Protein AF-A0A1E8CGB6-F1 (afdb_monomer)

Mean predicted aligned error: 17.43 Å

Foldseek 3Di:
DDDDDDDPPPDPDDPPVVVVVVVVVVVVVVVCCVVVVVVVVVVVVVVVVVVVVVVVVCVVVVLVVLVVVLVVLVVVLVVLVVDDPVPNPDDPVVNVVSVVVSVVSVVVVVVVVVVVVVVD

Structure (mmCIF, N/CA/C/O backbone):
data_AF-A0A1E8CGB6-F1
#
_entry.id   AF-A0A1E8CGB6-F1
#
loop_
_atom_site.group_PDB
_atom_site.id
_atom_site.type_symbol
_atom_site.label_atom_id
_atom_site.label_alt_id
_atom_site.label_comp_id
_atom_site.label_asym_id
_atom_site.label_entity_id
_atom_site.label_seq_id
_atom_site.pdbx_PDB_ins_code
_atom_site.Cartn_x
_atom_site.Cartn_y
_atom_site.Cartn_z
_atom_site.occupancy
_atom_site.B_iso_or_equiv
_atom_site.auth_seq_id
_atom_site.auth_comp_id
_atom_site.auth_asym_id
_atom_site.auth_atom_id
_atom_site.pdbx_PDB_model_num
ATOM 1 N N . MET A 1 1 ? -33.790 43.504 68.279 1.00 44.09 1 MET A N 1
ATOM 2 C CA . MET A 1 1 ? -34.929 43.815 67.393 1.00 44.09 1 MET A CA 1
ATOM 3 C C . MET A 1 1 ? -34.491 43.552 65.966 1.00 44.09 1 MET A C 1
ATOM 5 O O . MET A 1 1 ? -33.723 44.334 65.427 1.00 44.09 1 MET A O 1
ATOM 9 N N . THR A 1 2 ? -34.922 42.431 65.399 1.00 45.75 2 THR A N 1
ATOM 10 C CA . THR A 1 2 ? -34.754 42.100 63.978 1.00 45.75 2 THR A CA 1
ATOM 11 C C . THR A 1 2 ? -36.013 41.355 63.556 1.00 45.75 2 THR A C 1
ATOM 13 O O . THR A 1 2 ? -36.261 40.224 63.964 1.00 45.75 2 THR A O 1
ATOM 16 N N . GLU A 1 3 ? -36.866 42.065 62.826 1.00 46.84 3 GLU A N 1
ATOM 17 C CA . GLU A 1 3 ? -38.182 41.619 62.387 1.00 46.84 3 GLU A CA 1
ATOM 18 C C . GLU A 1 3 ? -38.013 40.661 61.199 1.00 46.84 3 GLU A C 1
ATOM 20 O O . GLU A 1 3 ? -37.570 41.047 60.117 1.00 46.84 3 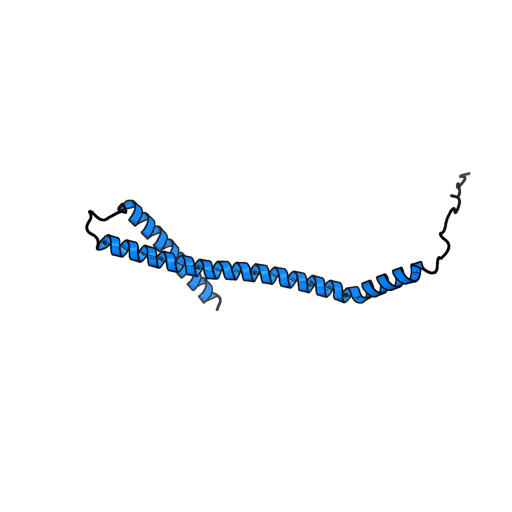GLU A O 1
ATOM 25 N N . THR A 1 4 ? -38.296 39.375 61.404 1.00 54.22 4 THR A N 1
ATOM 26 C CA . THR A 1 4 ? -38.211 38.363 60.345 1.00 54.22 4 THR A CA 1
ATOM 27 C C . THR A 1 4 ? -39.519 38.370 59.558 1.00 54.22 4 THR A C 1
ATOM 29 O O . THR A 1 4 ? -40.521 37.784 59.966 1.00 54.22 4 THR A O 1
ATOM 32 N N . LYS A 1 5 ? -39.513 39.070 58.420 1.00 57.34 5 LYS A N 1
ATOM 33 C CA . LYS A 1 5 ? -40.612 39.120 57.449 1.00 57.34 5 LYS A CA 1
ATOM 34 C C . LYS A 1 5 ? -40.882 37.710 56.903 1.00 57.34 5 LYS A C 1
ATOM 36 O O . LYS A 1 5 ? -40.124 37.209 56.075 1.00 57.34 5 LYS A O 1
ATOM 41 N N . ARG A 1 6 ? -41.940 37.050 57.391 1.00 56.94 6 ARG A N 1
ATOM 42 C CA . ARG A 1 6 ? -42.388 35.743 56.882 1.00 56.94 6 ARG A CA 1
ATOM 43 C C . ARG A 1 6 ? -42.944 35.908 55.468 1.00 56.94 6 ARG A C 1
ATOM 45 O O . ARG A 1 6 ? -43.818 36.739 55.232 1.00 56.94 6 ARG A O 1
ATOM 52 N N . ILE A 1 7 ? -42.428 35.107 54.544 1.00 66.31 7 ILE A N 1
ATOM 53 C CA . ILE A 1 7 ? -42.964 34.961 53.190 1.00 66.31 7 ILE A CA 1
ATOM 54 C C . ILE A 1 7 ? -44.362 34.323 53.311 1.00 66.31 7 ILE A C 1
ATOM 56 O O . ILE A 1 7 ? -44.502 33.350 54.058 1.00 66.31 7 ILE A O 1
ATOM 60 N N . PRO A 1 8 ? -45.404 34.848 52.639 1.00 53.56 8 PRO A N 1
ATOM 61 C CA . PRO A 1 8 ? -46.710 34.204 52.624 1.00 53.56 8 PRO A CA 1
ATOM 62 C C . PRO A 1 8 ? -46.591 32.830 51.955 1.00 53.56 8 PRO A C 1
ATOM 64 O O . PRO A 1 8 ? -46.055 32.712 50.854 1.00 53.56 8 PRO A O 1
ATOM 67 N N . ALA A 1 9 ? -47.084 31.794 52.635 1.00 55.78 9 ALA A N 1
ATOM 68 C CA . ALA A 1 9 ? -47.217 30.441 52.106 1.00 55.78 9 ALA A CA 1
ATOM 69 C C . ALA A 1 9 ? -48.305 30.433 51.023 1.00 55.78 9 ALA A C 1
ATOM 71 O O . ALA A 1 9 ? -49.450 30.060 51.264 1.00 55.78 9 ALA A O 1
ATOM 72 N N . GLN A 1 10 ? -47.969 30.941 49.843 1.00 52.06 10 GLN A N 1
ATOM 73 C CA . GLN A 1 10 ? -48.868 30.998 48.707 1.00 52.06 10 GLN A CA 1
ATOM 74 C C . GLN A 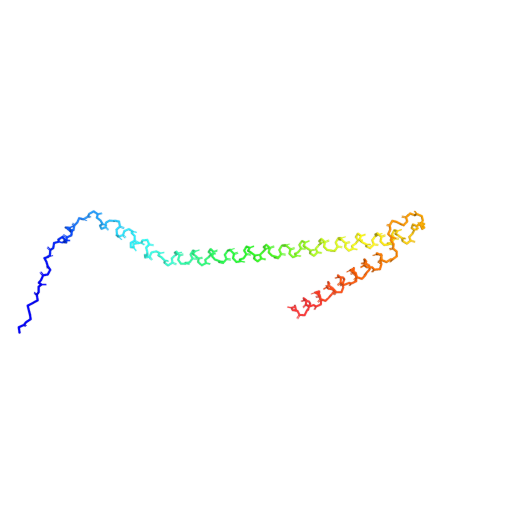1 10 ? -48.502 29.859 47.756 1.00 52.06 10 GLN A C 1
ATOM 76 O O . GLN A 1 10 ? -47.482 29.907 47.077 1.00 52.06 10 GLN A O 1
ATOM 81 N N . GLY A 1 11 ? -49.350 28.828 47.753 1.00 52.62 11 GLY A N 1
ATOM 82 C CA . GLY A 1 11 ? -49.375 27.793 46.723 1.00 52.62 11 GLY A CA 1
ATOM 83 C C . GLY A 1 11 ? -48.427 26.620 46.953 1.00 52.62 11 GLY A C 1
ATOM 84 O O . GLY A 1 11 ? -47.544 26.381 46.137 1.00 52.62 11 GLY A O 1
ATOM 85 N N . LEU A 1 12 ? -48.657 25.828 48.003 1.00 52.81 12 LEU A N 1
ATOM 86 C CA . LEU A 1 12 ? -48.406 24.393 47.859 1.00 52.81 12 LEU A CA 1
ATOM 87 C C . LEU A 1 12 ? -49.503 23.873 46.918 1.00 52.81 12 LEU A C 1
ATOM 89 O O . LEU A 1 12 ? -50.677 24.009 47.269 1.00 52.81 12 LEU A O 1
ATOM 93 N N . PRO A 1 13 ? -49.175 23.368 45.715 1.00 55.00 13 PRO A N 1
ATOM 94 C CA . PRO A 1 13 ? -50.176 22.722 44.886 1.00 55.00 13 PRO A CA 1
ATOM 95 C C . PRO A 1 13 ? -50.737 21.541 45.681 1.00 55.00 13 PRO A C 1
ATOM 97 O O . PRO A 1 13 ? -49.982 20.706 46.182 1.00 55.00 13 PRO A O 1
ATOM 100 N N . GLU A 1 14 ? -52.060 21.529 45.844 1.00 57.78 14 GLU A N 1
ATOM 101 C CA . GLU A 1 14 ? -52.827 20.405 46.383 1.00 57.78 14 GLU A CA 1
ATOM 102 C C . GLU A 1 14 ? -52.281 19.083 45.812 1.00 57.78 14 GLU A C 1
ATOM 104 O O . GLU A 1 14 ? -51.961 19.043 44.614 1.00 57.78 14 GLU A O 1
ATOM 109 N N . PRO A 1 15 ? -52.161 18.008 46.618 1.00 51.12 15 PRO A N 1
ATOM 110 C CA . PRO A 1 15 ? -51.703 16.710 46.142 1.00 51.12 15 PRO A CA 1
ATOM 111 C C . PRO A 1 15 ? -52.733 16.148 45.158 1.00 51.12 15 PRO A C 1
ATOM 113 O O . PRO A 1 15 ? -53.638 15.390 45.501 1.00 51.12 15 PRO A O 1
ATOM 116 N N . SER A 1 16 ? -52.606 16.556 43.900 1.00 53.03 16 SER A N 1
ATOM 117 C CA . SER A 1 16 ? -53.334 15.997 42.779 1.00 53.03 16 SER A CA 1
ATOM 118 C C . SER A 1 16 ? -52.805 14.580 42.578 1.00 53.03 16 SER A C 1
ATOM 120 O O . SER A 1 16 ? -51.751 14.350 41.984 1.00 53.03 16 SER A O 1
ATOM 122 N N . SER A 1 17 ? -53.563 13.618 43.104 1.00 54.72 17 SER A N 1
ATOM 123 C CA . SER A 1 17 ? -53.304 12.171 43.081 1.00 54.72 17 SER A CA 1
ATOM 124 C C . SER A 1 17 ? -53.111 11.569 41.679 1.00 54.72 17 SER A C 1
ATOM 126 O O . SER A 1 17 ? -52.824 10.383 41.545 1.00 54.72 17 SER A O 1
ATOM 128 N N . HIS A 1 18 ? -53.235 12.374 40.623 1.00 53.19 18 HIS A N 1
ATOM 129 C CA . HIS A 1 18 ? -52.986 11.981 39.242 1.00 53.19 18 HIS A CA 1
ATOM 130 C C . HIS A 1 18 ? -51.509 12.071 38.823 1.00 53.19 18 HIS A C 1
ATOM 132 O O . HIS A 1 18 ? -51.084 11.312 37.948 1.00 53.19 18 HIS A O 1
ATOM 138 N N . THR A 1 19 ? -50.714 12.935 39.461 1.00 55.56 19 THR A N 1
ATOM 139 C CA . THR A 1 19 ? -49.300 13.168 39.099 1.00 55.56 19 THR A CA 1
ATOM 140 C C . THR A 1 19 ? -48.374 12.054 39.601 1.00 55.56 19 THR A C 1
ATOM 142 O O . THR A 1 19 ? -47.348 11.764 38.987 1.00 55.56 19 THR A O 1
ATOM 145 N N . ASP A 1 20 ? -48.788 11.348 40.658 1.00 59.91 20 ASP A N 1
ATOM 146 C CA . ASP A 1 20 ? -48.052 10.224 41.250 1.00 59.91 20 ASP A CA 1
ATOM 147 C C . ASP A 1 20 ? -47.931 9.021 40.308 1.00 59.91 20 ASP A C 1
ATOM 149 O O . ASP A 1 20 ? -46.982 8.249 40.409 1.00 59.91 20 ASP A O 1
ATOM 153 N N . SER A 1 21 ? -48.871 8.853 39.371 1.00 63.31 21 SER A N 1
ATOM 154 C CA . SER A 1 21 ? -48.846 7.732 38.424 1.00 63.31 21 SER A CA 1
ATOM 155 C C . SER A 1 21 ? -47.730 7.863 37.383 1.00 63.31 21 SER A C 1
ATOM 157 O O . SER A 1 21 ? -47.112 6.864 37.021 1.00 63.31 21 SER A O 1
ATOM 159 N N . LEU A 1 22 ? -47.436 9.091 36.943 1.00 68.44 22 LEU A N 1
ATOM 160 C CA . LEU A 1 22 ? -46.325 9.385 36.038 1.00 68.44 22 LEU A CA 1
ATOM 161 C C . LEU A 1 22 ? -44.997 9.351 36.793 1.00 68.44 22 LEU A C 1
ATOM 163 O O . LEU A 1 22 ? -44.076 8.673 36.349 1.00 68.44 22 LEU A O 1
ATOM 167 N N . ALA A 1 23 ? -44.936 9.959 37.980 1.00 69.38 23 ALA A N 1
ATOM 168 C CA . ALA A 1 23 ? -43.735 9.955 38.811 1.00 69.38 23 ALA A CA 1
ATOM 169 C C . ALA A 1 23 ? -43.326 8.538 39.262 1.00 69.38 23 ALA A C 1
ATOM 171 O O . ALA A 1 23 ? -42.151 8.190 39.195 1.00 69.38 23 ALA A O 1
ATOM 172 N N . LYS A 1 24 ? -44.278 7.670 39.646 1.00 68.69 24 LYS A N 1
ATOM 173 C CA . LYS A 1 24 ? -43.988 6.251 39.941 1.00 68.69 24 LYS A CA 1
ATOM 174 C C . LYS A 1 24 ? -43.515 5.479 38.719 1.00 68.69 24 LYS A C 1
ATOM 176 O O . LYS A 1 24 ? -42.691 4.581 38.855 1.00 68.69 24 LYS A O 1
ATOM 181 N N . ARG A 1 25 ? -44.061 5.785 37.543 1.00 67.88 25 ARG A N 1
ATOM 182 C CA . ARG A 1 25 ? -43.722 5.088 36.301 1.00 67.88 25 ARG A CA 1
ATOM 183 C C . ARG A 1 25 ? -42.342 5.499 35.786 1.00 67.88 25 ARG A C 1
ATOM 185 O O . ARG A 1 25 ? -41.617 4.648 35.289 1.00 67.88 25 ARG A O 1
ATOM 192 N N . GLU A 1 26 ? -41.957 6.758 35.973 1.00 60.47 26 GLU A N 1
ATOM 193 C CA . GLU A 1 26 ? -40.592 7.235 35.724 1.00 60.47 26 GLU A CA 1
ATOM 194 C C . GLU A 1 26 ? -39.599 6.703 36.765 1.00 60.47 26 GLU A C 1
ATOM 196 O O . GLU A 1 26 ? -38.507 6.284 36.398 1.00 60.47 26 GLU A O 1
ATOM 201 N N . ALA A 1 27 ? -39.986 6.627 38.043 1.00 65.50 27 ALA A N 1
ATOM 202 C CA . ALA A 1 27 ? -39.152 6.034 39.088 1.00 65.50 27 ALA A CA 1
ATOM 203 C C . ALA A 1 27 ? -38.902 4.530 38.865 1.00 65.50 27 ALA A C 1
ATOM 205 O O . ALA A 1 27 ? -37.780 4.079 39.049 1.00 65.50 27 ALA A O 1
ATOM 206 N N . LEU A 1 28 ? -39.906 3.768 38.408 1.00 65.62 28 LEU A N 1
ATOM 207 C CA . LEU A 1 28 ? -39.745 2.359 38.013 1.00 65.62 28 LEU A CA 1
ATOM 208 C C . LEU A 1 28 ? -38.859 2.196 36.767 1.00 65.62 28 LEU A C 1
ATOM 210 O O . LEU A 1 28 ? -38.055 1.274 36.711 1.00 65.62 28 LEU A O 1
ATOM 214 N N . ALA A 1 29 ? -38.955 3.111 35.799 1.00 63.97 29 ALA A N 1
ATOM 215 C CA . ALA A 1 29 ? -38.075 3.114 34.628 1.00 63.97 29 ALA A CA 1
ATOM 216 C C . ALA A 1 29 ? -36.616 3.490 34.971 1.00 63.97 29 ALA A C 1
ATOM 218 O O . ALA A 1 29 ? -35.691 3.091 34.267 1.00 63.97 29 ALA A O 1
ATOM 219 N N . LEU A 1 30 ? -36.403 4.257 36.047 1.00 62.94 30 LEU A N 1
ATOM 220 C CA . LEU A 1 30 ? -35.081 4.584 36.594 1.00 62.94 30 LEU A CA 1
ATOM 221 C C . LEU A 1 30 ? -34.518 3.474 37.496 1.00 62.94 30 LEU A C 1
ATOM 223 O O . LEU A 1 30 ? -33.302 3.315 37.541 1.00 62.94 30 LEU A O 1
ATOM 227 N N . ASP A 1 31 ? -35.372 2.698 38.168 1.00 61.47 31 ASP A N 1
ATOM 228 C CA . ASP A 1 31 ? -34.996 1.493 38.928 1.00 61.47 31 ASP A CA 1
ATOM 229 C C . ASP A 1 31 ? -34.528 0.363 37.984 1.00 61.47 31 ASP A C 1
ATOM 231 O O . ASP A 1 31 ? -33.548 -0.323 38.258 1.00 61.47 31 ASP A O 1
ATOM 235 N N . GLU A 1 32 ? -35.108 0.273 36.779 1.00 59.66 32 GLU A N 1
ATOM 236 C CA . GLU A 1 32 ? -34.556 -0.493 35.641 1.00 59.66 32 GLU A CA 1
ATOM 237 C C . GLU A 1 32 ? -33.301 0.156 35.007 1.00 59.66 32 GLU A C 1
ATOM 239 O O . GLU A 1 32 ? -32.707 -0.387 34.072 1.00 59.66 32 GLU A O 1
ATOM 244 N N . GLY A 1 33 ? -32.853 1.314 35.504 1.00 54.25 33 GLY A N 1
ATOM 245 C CA . GLY A 1 33 ? -31.746 2.107 34.959 1.00 54.25 33 GLY A CA 1
ATOM 246 C C . GLY A 1 33 ? -30.384 1.404 34.956 1.00 54.25 33 GLY A C 1
ATOM 247 O O . GLY A 1 33 ? -29.505 1.779 34.176 1.00 54.25 33 GLY A O 1
ATOM 248 N N . GLU A 1 34 ? -30.221 0.333 35.736 1.00 58.84 34 GLU A N 1
ATOM 249 C CA . GLU A 1 34 ? -29.055 -0.556 35.657 1.00 58.84 34 GLU A CA 1
ATOM 250 C C . GLU A 1 34 ? -28.931 -1.208 34.261 1.00 58.84 34 GLU A C 1
ATOM 252 O O . GLU A 1 34 ? -27.827 -1.424 33.746 1.00 58.84 34 GLU A O 1
ATOM 257 N N . ASP A 1 35 ? -30.065 -1.431 33.591 1.00 61.34 35 ASP A N 1
ATOM 258 C CA . ASP A 1 35 ? -30.133 -1.990 32.244 1.00 61.34 35 ASP A CA 1
ATOM 259 C C . ASP A 1 35 ? -29.923 -0.917 31.160 1.00 61.34 35 ASP A C 1
ATOM 261 O O . ASP A 1 35 ? -29.321 -1.196 30.121 1.00 61.34 35 ASP A O 1
ATOM 265 N N . LEU A 1 36 ? -30.297 0.343 31.421 1.00 63.12 36 LEU A N 1
ATOM 266 C CA . LEU A 1 36 ? -29.978 1.483 30.547 1.00 63.12 36 LEU A CA 1
ATOM 267 C C . LEU A 1 36 ? -28.475 1.775 30.521 1.00 63.12 36 LEU A C 1
ATOM 269 O O . LEU A 1 36 ? -27.918 2.024 29.451 1.00 63.12 36 LEU A O 1
ATOM 273 N N . GLN A 1 37 ? -27.798 1.691 31.669 1.00 68.88 37 GLN A N 1
ATOM 274 C CA . GLN A 1 37 ? -26.343 1.837 31.754 1.00 68.88 37 GLN A CA 1
ATOM 275 C C . GLN A 1 37 ? -25.636 0.706 30.986 1.00 68.88 37 GLN A C 1
ATOM 277 O O . GLN A 1 37 ? -24.738 0.961 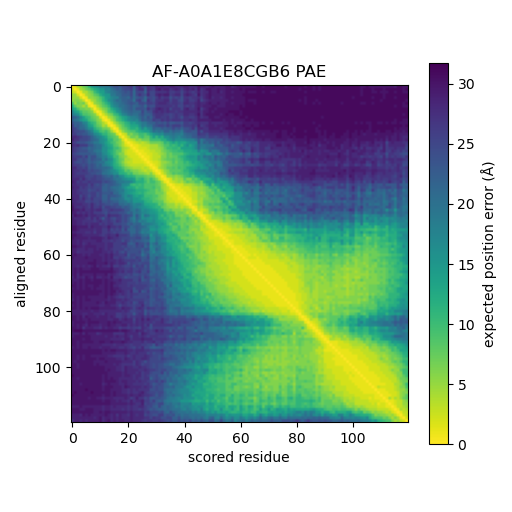30.183 1.00 68.88 37 GLN A O 1
ATOM 282 N N . ARG A 1 38 ? -26.100 -0.543 31.141 1.00 66.12 38 ARG A N 1
ATOM 283 C CA . ARG A 1 38 ? -25.605 -1.703 30.377 1.00 66.12 38 ARG A CA 1
ATOM 284 C C . ARG A 1 38 ? -25.866 -1.595 28.878 1.00 66.12 38 ARG A C 1
ATOM 286 O O . ARG A 1 38 ? -25.011 -1.989 28.084 1.00 66.12 38 ARG A O 1
ATOM 293 N N . GLN A 1 39 ? -27.028 -1.092 28.470 1.00 65.12 39 GLN A N 1
ATOM 294 C CA . GLN A 1 39 ? -27.349 -0.853 27.062 1.00 65.12 39 GLN A CA 1
ATOM 295 C C . GLN A 1 39 ? -26.505 0.287 26.485 1.00 65.12 39 GLN A C 1
ATOM 297 O O . GLN A 1 39 ? -26.006 0.165 25.365 1.00 65.12 39 GLN A O 1
ATOM 302 N N . ALA A 1 40 ? -26.263 1.349 27.256 1.00 66.62 40 ALA A N 1
ATOM 303 C CA . ALA A 1 40 ? -25.367 2.431 26.874 1.00 66.62 40 ALA A CA 1
ATOM 304 C C . ALA A 1 40 ? -23.921 1.930 26.709 1.00 66.62 40 ALA A C 1
ATOM 306 O O . ALA A 1 40 ? -23.316 2.180 25.665 1.00 66.62 40 ALA A O 1
ATOM 307 N N . ASP A 1 41 ? -23.401 1.140 27.650 1.00 66.25 41 ASP A N 1
ATOM 308 C CA . ASP A 1 41 ? -22.055 0.554 27.571 1.00 66.25 41 ASP A CA 1
ATOM 309 C C . ASP A 1 41 ? -21.912 -0.451 26.419 1.00 66.25 41 ASP A C 1
ATOM 311 O O . ASP A 1 41 ? -20.899 -0.440 25.707 1.00 66.25 41 ASP A O 1
ATOM 315 N N . LYS A 1 42 ? -22.943 -1.272 26.164 1.00 65.69 42 LYS A N 1
ATOM 316 C CA . LYS A 1 42 ? -23.010 -2.144 24.978 1.00 65.69 42 LYS A CA 1
ATOM 317 C C . LYS A 1 42 ? -23.028 -1.336 23.684 1.00 65.69 42 LYS A C 1
ATOM 319 O O . LYS A 1 42 ? -22.322 -1.685 22.739 1.00 65.69 42 LYS A O 1
ATOM 324 N N . SER A 1 43 ? -23.785 -0.240 23.634 1.00 61.59 43 SER A N 1
ATOM 325 C CA . SER A 1 43 ? -23.834 0.632 22.456 1.00 61.59 43 SER A CA 1
ATOM 326 C C . SER A 1 43 ? -22.487 1.321 22.198 1.00 61.59 43 SER A C 1
ATOM 328 O O . SER A 1 43 ? -22.058 1.442 21.049 1.00 61.59 43 SER A O 1
ATOM 330 N N . GLN A 1 44 ? -21.763 1.715 23.254 1.00 63.47 44 GLN A N 1
ATOM 331 C CA . GLN A 1 44 ? -20.426 2.291 23.126 1.00 63.47 44 GLN A CA 1
ATOM 332 C C . GLN A 1 44 ? -19.394 1.263 22.655 1.00 63.47 44 GLN A C 1
ATOM 334 O O . GLN A 1 44 ? -18.564 1.606 21.807 1.00 63.47 44 GLN A O 1
ATOM 339 N N . HIS A 1 45 ? -19.467 0.020 23.142 1.00 61.84 45 HIS A N 1
ATOM 340 C CA . HIS A 1 45 ? -18.637 -1.083 22.649 1.00 61.84 45 HIS A CA 1
ATOM 341 C C . HIS A 1 45 ? -18.897 -1.362 21.167 1.00 61.84 45 HIS A C 1
ATOM 343 O O . HIS A 1 45 ? -17.951 -1.348 20.381 1.00 61.84 45 HIS A O 1
ATOM 349 N N . GLY A 1 46 ? -20.166 -1.475 20.759 1.00 61.53 46 GLY A N 1
ATOM 350 C CA . GLY A 1 46 ? -20.533 -1.720 19.362 1.00 61.53 46 GLY A CA 1
ATOM 351 C C . GLY A 1 46 ? -20.032 -0.633 18.405 1.00 61.53 46 GLY A C 1
ATOM 352 O O . GLY A 1 46 ? -19.526 -0.941 17.327 1.00 61.53 46 GLY A O 1
ATOM 353 N N . ARG A 1 47 ? -20.071 0.649 18.802 1.00 65.44 47 ARG A N 1
ATOM 354 C CA . ARG A 1 47 ? -19.486 1.729 17.982 1.00 65.44 47 ARG A CA 1
ATOM 355 C C . ARG A 1 47 ? -17.966 1.632 17.878 1.00 65.44 47 ARG A C 1
ATOM 357 O O . ARG A 1 47 ? -17.422 1.881 16.805 1.00 65.44 47 ARG A O 1
ATOM 364 N N . ARG A 1 48 ? -17.272 1.315 18.976 1.00 65.00 48 ARG A N 1
ATOM 365 C CA . ARG A 1 48 ? -15.805 1.182 18.975 1.00 65.00 48 ARG A CA 1
ATOM 366 C C . ARG A 1 48 ? -15.349 0.012 18.112 1.00 65.00 48 ARG A C 1
ATOM 368 O O . ARG A 1 48 ? -14.386 0.164 17.367 1.00 65.00 48 ARG A O 1
ATOM 375 N N . GLU A 1 49 ? -16.057 -1.108 18.180 1.00 69.25 49 GLU A N 1
ATOM 376 C CA . GLU A 1 49 ? -15.792 -2.277 17.341 1.00 69.25 49 GLU A CA 1
ATOM 377 C C . GLU A 1 49 ? -16.084 -1.984 15.872 1.00 69.25 49 GLU A C 1
ATOM 379 O O . GLU A 1 49 ? -15.213 -2.202 15.042 1.00 69.25 49 GLU A O 1
ATOM 384 N N . THR A 1 50 ? -17.214 -1.344 15.553 1.00 74.69 50 THR A N 1
ATOM 385 C CA . THR A 1 50 ? -17.549 -0.982 14.163 1.00 74.69 50 THR A CA 1
ATOM 386 C C . THR A 1 50 ? -16.490 -0.071 13.534 1.00 74.69 50 THR A C 1
ATOM 388 O O . THR A 1 50 ? -16.085 -0.278 12.392 1.00 74.69 50 THR A O 1
ATOM 391 N N . VAL A 1 51 ? -16.000 0.934 14.270 1.00 73.62 51 VAL A N 1
ATOM 392 C CA . VAL A 1 51 ? -14.937 1.826 13.774 1.00 73.62 51 VAL A CA 1
ATOM 393 C C . VAL A 1 51 ? -13.621 1.071 13.604 1.00 73.62 51 VAL A C 1
ATOM 395 O O . VAL A 1 51 ? -12.933 1.263 12.603 1.00 73.62 51 VAL A O 1
ATOM 398 N N . ARG A 1 52 ? -13.269 0.192 14.548 1.00 76.94 52 ARG A N 1
ATOM 399 C CA . ARG A 1 52 ? -12.066 -0.639 14.443 1.00 76.94 52 ARG A CA 1
ATOM 400 C C . ARG A 1 52 ? -12.139 -1.579 13.241 1.00 76.94 52 ARG A C 1
ATOM 402 O O . ARG A 1 52 ? -11.152 -1.702 12.525 1.00 76.94 52 ARG A O 1
ATOM 409 N N . ASP A 1 53 ? -13.292 -2.184 12.998 1.00 78.88 53 ASP A N 1
ATOM 410 C CA . ASP A 1 53 ? -13.502 -3.128 11.903 1.00 78.88 53 ASP A CA 1
ATOM 411 C C . ASP A 1 53 ? -13.517 -2.416 10.547 1.00 78.88 53 ASP A C 1
ATOM 413 O O . ASP A 1 53 ? -12.949 -2.922 9.582 1.00 78.88 53 ASP A O 1
ATOM 417 N N . LEU A 1 54 ? -14.058 -1.195 10.477 1.00 77.88 54 LEU A N 1
ATOM 418 C CA . LEU A 1 54 ? -13.931 -0.331 9.301 1.00 77.88 54 LEU A CA 1
ATOM 419 C C . LEU A 1 54 ? -12.469 0.027 9.018 1.00 77.88 54 LEU A C 1
ATOM 421 O O . LEU A 1 54 ? -12.029 -0.065 7.876 1.00 77.88 54 LEU A O 1
ATOM 425 N N . ILE A 1 55 ? -11.696 0.399 10.044 1.00 81.81 55 ILE A N 1
ATOM 426 C CA . ILE A 1 55 ? -10.266 0.701 9.890 1.00 81.81 55 ILE A CA 1
ATOM 427 C C . ILE A 1 55 ? -9.502 -0.547 9.445 1.00 81.81 55 ILE A C 1
ATOM 429 O O . ILE A 1 55 ? -8.701 -0.466 8.516 1.00 81.81 55 ILE A O 1
ATOM 433 N N . ALA A 1 56 ? -9.763 -1.697 10.066 1.00 80.75 56 ALA A N 1
ATOM 434 C CA . ALA A 1 56 ? -9.138 -2.965 9.709 1.00 80.75 56 ALA A CA 1
ATOM 435 C C . ALA A 1 56 ? -9.490 -3.379 8.273 1.00 80.75 56 ALA A C 1
ATOM 437 O O . ALA A 1 56 ? -8.603 -3.766 7.514 1.00 80.75 56 ALA A O 1
ATOM 438 N N . GLY A 1 57 ? -10.754 -3.224 7.871 1.00 81.94 57 GLY A N 1
ATOM 439 C CA . GLY A 1 57 ? -11.216 -3.460 6.507 1.00 81.94 57 GLY A CA 1
ATOM 440 C C . GLY A 1 57 ? -10.530 -2.536 5.501 1.00 81.94 57 GLY A C 1
ATOM 441 O O . GLY A 1 57 ? -9.994 -3.012 4.504 1.00 81.94 57 GLY A O 1
ATOM 442 N N . CYS A 1 58 ? -10.468 -1.233 5.782 1.00 85.00 58 CYS A N 1
ATOM 443 C CA . CYS A 1 58 ? -9.759 -0.263 4.945 1.00 85.00 58 CYS A CA 1
ATOM 444 C C . CYS A 1 58 ? -8.264 -0.578 4.829 1.00 85.00 58 CYS A C 1
ATOM 446 O O . CYS A 1 58 ? -7.712 -0.486 3.735 1.00 85.00 58 CYS A O 1
ATOM 448 N N . LEU A 1 59 ? -7.610 -0.982 5.923 1.00 83.31 59 LEU A N 1
ATOM 449 C CA . LEU A 1 59 ? -6.208 -1.402 5.890 1.00 83.31 59 LEU A CA 1
ATOM 450 C C . LEU A 1 59 ? -6.027 -2.647 5.021 1.00 83.31 59 LEU A C 1
ATOM 452 O O . LEU A 1 59 ? -5.124 -2.689 4.190 1.00 83.31 59 LEU A O 1
ATOM 456 N N . HIS A 1 60 ? -6.891 -3.647 5.192 1.00 81.31 60 HIS A N 1
ATOM 457 C CA . HIS A 1 60 ? -6.812 -4.905 4.459 1.00 81.31 60 HIS A CA 1
ATOM 458 C C . HIS A 1 60 ? -6.986 -4.687 2.951 1.00 81.31 60 HIS A C 1
ATOM 460 O O . HIS A 1 60 ? -6.131 -5.083 2.159 1.00 81.31 60 HIS A O 1
ATOM 466 N N . TRP A 1 61 ? -8.043 -3.973 2.555 1.00 86.50 61 TRP A N 1
ATOM 467 C CA . TRP A 1 61 ? -8.273 -3.608 1.158 1.00 86.50 61 TRP A CA 1
ATOM 468 C C . TRP A 1 61 ? -7.187 -2.678 0.613 1.00 86.50 61 TRP A C 1
ATOM 470 O O . TRP A 1 61 ? -6.783 -2.827 -0.538 1.00 86.50 61 TRP A O 1
ATOM 480 N N . GLY A 1 62 ? -6.667 -1.766 1.437 1.00 86.38 62 GLY A N 1
ATOM 481 C CA . GLY A 1 62 ? -5.563 -0.879 1.077 1.00 86.38 62 GLY A CA 1
ATOM 482 C C . GLY A 1 62 ? -4.273 -1.635 0.760 1.00 86.38 62 GLY A C 1
ATOM 483 O O . GLY A 1 62 ? -3.634 -1.350 -0.251 1.00 86.38 62 GLY A O 1
ATOM 484 N N . ILE A 1 63 ? -3.916 -2.641 1.56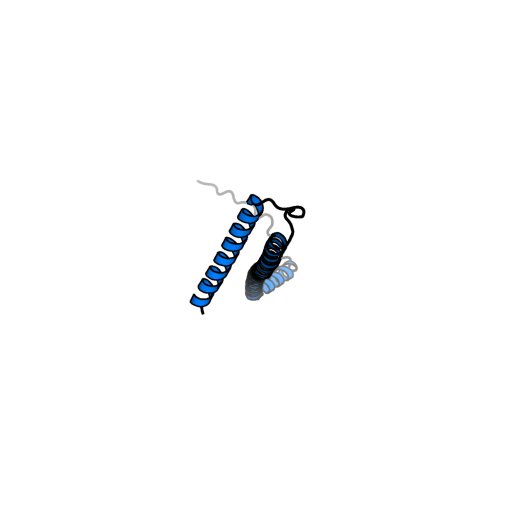5 1.00 83.38 63 ILE A N 1
ATOM 485 C CA . ILE A 1 63 ? -2.744 -3.497 1.323 1.00 83.38 63 ILE A CA 1
ATOM 486 C C . ILE A 1 63 ? -2.918 -4.294 0.026 1.00 83.38 63 ILE A C 1
ATOM 488 O O . ILE A 1 63 ? -1.991 -4.352 -0.782 1.00 83.38 63 ILE A O 1
ATOM 492 N N . ILE A 1 64 ? -4.106 -4.861 -0.213 1.00 86.19 64 ILE A N 1
ATOM 493 C CA . ILE A 1 64 ? -4.407 -5.582 -1.459 1.00 86.19 64 ILE A CA 1
ATOM 494 C C . ILE A 1 64 ? -4.279 -4.645 -2.666 1.00 86.19 64 ILE A C 1
ATOM 496 O O . ILE A 1 64 ? -3.618 -4.989 -3.645 1.00 86.19 64 ILE A O 1
ATOM 500 N N . ALA A 1 65 ? -4.860 -3.446 -2.596 1.00 86.62 65 ALA A N 1
ATOM 501 C CA . ALA A 1 65 ? -4.778 -2.461 -3.670 1.00 86.62 65 ALA A CA 1
ATOM 502 C C . ALA A 1 65 ? -3.327 -2.039 -3.950 1.00 86.62 65 ALA A C 1
ATOM 504 O O . ALA A 1 65 ? -2.908 -2.002 -5.107 1.00 86.62 65 ALA A O 1
ATOM 505 N N . ALA A 1 66 ? -2.536 -1.787 -2.902 1.00 83.94 66 ALA A N 1
ATOM 506 C CA . ALA A 1 66 ? -1.118 -1.465 -3.029 1.00 83.94 66 ALA A CA 1
ATOM 507 C C . ALA A 1 66 ? -0.325 -2.606 -3.689 1.00 83.94 66 ALA A C 1
ATOM 509 O O . ALA A 1 66 ? 0.508 -2.357 -4.561 1.00 83.94 66 ALA A O 1
ATOM 510 N N . PHE A 1 67 ? -0.615 -3.858 -3.328 1.00 83.38 67 PHE A N 1
ATOM 511 C CA . PHE A 1 67 ? 0.015 -5.031 -3.929 1.00 83.38 67 PHE A CA 1
ATOM 512 C C . PHE A 1 67 ? -0.322 -5.173 -5.421 1.00 83.38 67 PHE A C 1
ATOM 514 O O . PHE A 1 67 ? 0.573 -5.368 -6.245 1.00 83.38 67 PHE A O 1
ATOM 521 N N . VAL A 1 68 ? -1.594 -5.004 -5.793 1.00 88.69 68 VAL A N 1
ATOM 522 C CA . VAL A 1 68 ? -2.030 -5.026 -7.199 1.00 88.69 68 VAL A CA 1
ATOM 523 C C . VAL A 1 68 ? -1.344 -3.920 -8.005 1.00 88.69 68 VAL A C 1
ATOM 525 O O . VAL A 1 68 ? -0.830 -4.181 -9.093 1.00 88.69 68 VAL A O 1
ATOM 528 N N . LEU A 1 69 ? -1.267 -2.701 -7.463 1.00 86.69 69 LEU A N 1
ATO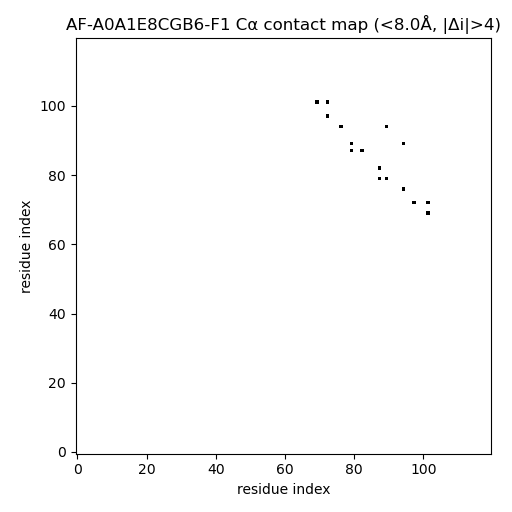M 529 C CA . LEU A 1 69 ? -0.565 -1.587 -8.107 1.00 86.69 69 LEU A CA 1
ATOM 530 C C . LEU A 1 69 ? 0.930 -1.873 -8.295 1.00 86.69 69 LEU A C 1
ATOM 532 O O . LEU A 1 69 ? 1.474 -1.567 -9.355 1.00 86.69 69 LEU A O 1
ATOM 536 N N . ALA A 1 70 ? 1.586 -2.502 -7.317 1.00 84.31 70 ALA A N 1
ATOM 537 C CA . ALA A 1 70 ? 2.990 -2.891 -7.430 1.00 84.31 70 ALA A CA 1
ATOM 538 C C . ALA A 1 70 ? 3.220 -3.914 -8.560 1.00 84.31 70 ALA A C 1
ATOM 540 O O . ALA A 1 70 ? 4.188 -3.787 -9.318 1.00 84.31 70 ALA A O 1
ATOM 541 N N . ILE A 1 71 ? 2.315 -4.887 -8.730 1.00 87.31 71 ILE A N 1
ATOM 542 C CA . ILE A 1 71 ? 2.366 -5.847 -9.846 1.00 87.31 71 ILE A CA 1
ATOM 543 C C . ILE A 1 71 ? 2.230 -5.117 -11.182 1.00 87.31 71 ILE A C 1
ATOM 545 O O . ILE A 1 71 ? 3.061 -5.307 -12.070 1.00 87.31 71 ILE A O 1
ATOM 549 N N . ILE A 1 72 ? 1.219 -4.256 -11.321 1.00 88.88 72 ILE A N 1
ATOM 550 C CA . ILE A 1 72 ? 0.984 -3.495 -12.556 1.00 88.88 72 ILE A CA 1
ATOM 551 C C . ILE A 1 72 ? 2.210 -2.645 -12.898 1.00 88.88 72 ILE A C 1
ATOM 553 O O . ILE A 1 72 ? 2.694 -2.689 -14.026 1.00 88.88 72 ILE A O 1
ATOM 557 N N . ALA A 1 73 ? 2.758 -1.916 -11.926 1.00 84.19 73 ALA A N 1
ATOM 558 C CA . ALA A 1 73 ? 3.931 -1.077 -12.137 1.00 84.19 73 ALA A CA 1
ATOM 559 C C . ALA A 1 73 ? 5.161 -1.904 -12.557 1.00 84.19 73 ALA A C 1
ATOM 561 O O . ALA A 1 73 ? 5.909 -1.502 -13.450 1.00 84.19 73 ALA A O 1
ATOM 562 N N . THR A 1 74 ? 5.331 -3.100 -11.989 1.00 84.50 74 THR A N 1
ATOM 563 C CA . THR A 1 74 ? 6.385 -4.038 -12.402 1.00 84.50 74 THR A CA 1
ATOM 564 C C . THR A 1 74 ? 6.193 -4.494 -13.849 1.00 84.50 74 THR A C 1
ATOM 566 O O . THR A 1 74 ? 7.145 -4.467 -14.627 1.00 84.50 74 THR A O 1
ATOM 569 N N . LEU A 1 75 ? 4.968 -4.854 -14.245 1.00 87.69 75 LEU A N 1
ATOM 570 C CA . LEU A 1 75 ? 4.654 -5.234 -15.627 1.00 87.69 75 LEU A CA 1
ATOM 571 C C . LEU A 1 75 ? 4.926 -4.090 -16.609 1.00 87.69 75 LEU A C 1
ATOM 573 O O . LEU A 1 75 ? 5.490 -4.329 -17.675 1.00 87.69 75 LEU A O 1
ATOM 577 N N . VAL A 1 76 ? 4.592 -2.851 -16.237 1.00 85.06 76 VAL A N 1
ATOM 578 C CA . VAL A 1 76 ? 4.890 -1.657 -17.040 1.00 85.06 76 VAL A CA 1
ATOM 579 C C . VAL A 1 76 ? 6.397 -1.499 -17.237 1.00 85.06 76 VAL A C 1
ATOM 581 O O . VAL A 1 76 ? 6.839 -1.275 -18.362 1.00 85.06 76 VAL A O 1
ATOM 584 N N . ILE A 1 77 ? 7.202 -1.672 -16.183 1.00 82.31 77 ILE A N 1
ATOM 585 C CA . ILE A 1 77 ? 8.668 -1.610 -16.285 1.00 82.31 77 ILE A CA 1
ATOM 586 C C . ILE A 1 77 ? 9.204 -2.717 -17.201 1.00 82.31 77 ILE A C 1
ATOM 588 O O . ILE A 1 77 ? 10.051 -2.442 -18.050 1.00 82.31 77 ILE A O 1
ATOM 592 N N . VAL A 1 78 ? 8.718 -3.952 -17.052 1.00 84.19 78 VAL A N 1
ATOM 593 C CA . VAL A 1 78 ? 9.141 -5.090 -17.884 1.00 84.19 78 VAL A CA 1
ATOM 594 C C . VAL A 1 78 ? 8.798 -4.841 -19.351 1.00 84.19 78 VAL A C 1
ATOM 596 O O . VAL A 1 78 ? 9.671 -4.954 -20.210 1.00 84.19 78 VAL A O 1
ATOM 599 N N . ALA A 1 79 ? 7.564 -4.422 -19.640 1.00 83.06 79 ALA A N 1
ATOM 600 C CA . ALA A 1 79 ? 7.141 -4.065 -20.990 1.00 83.06 79 ALA A CA 1
ATOM 601 C C . ALA A 1 79 ? 8.028 -2.955 -21.571 1.00 83.06 79 ALA A C 1
ATOM 603 O O . ALA A 1 79 ? 8.477 -3.046 -22.710 1.00 83.06 79 ALA A O 1
ATOM 604 N N . HIS A 1 80 ? 8.362 -1.951 -20.762 1.00 81.44 80 HIS A N 1
ATOM 605 C CA . HIS A 1 80 ? 9.223 -0.842 -21.156 1.00 81.44 80 HIS A CA 1
ATOM 606 C C . HIS A 1 80 ? 10.679 -1.247 -21.456 1.00 81.44 80 HIS A C 1
ATOM 608 O O . HIS A 1 80 ? 11.361 -0.535 -22.189 1.00 81.44 80 HIS A O 1
ATOM 614 N N . MET A 1 81 ? 11.169 -2.369 -20.912 1.00 80.12 81 MET A N 1
ATOM 615 C CA . MET A 1 81 ? 12.491 -2.913 -21.262 1.00 80.12 81 MET A CA 1
ATOM 616 C C . MET A 1 81 ? 12.479 -3.739 -22.553 1.00 80.12 81 MET A C 1
ATOM 618 O O . MET A 1 81 ? 13.515 -3.850 -23.201 1.00 80.12 81 MET A O 1
ATOM 622 N N . ILE A 1 82 ? 11.331 -4.317 -22.918 1.00 84.00 82 ILE A N 1
ATOM 623 C CA . ILE A 1 82 ? 11.171 -5.153 -24.119 1.00 84.00 82 ILE A CA 1
ATOM 624 C C . ILE A 1 82 ? 10.828 -4.295 -25.346 1.00 84.00 82 ILE A C 1
ATOM 626 O O . ILE A 1 82 ? 11.225 -4.618 -26.464 1.00 84.00 82 ILE A O 1
ATOM 630 N N . LEU A 1 83 ? 10.085 -3.205 -25.145 1.00 80.62 83 LEU A N 1
ATOM 631 C CA . LEU A 1 83 ? 9.641 -2.315 -26.213 1.00 80.62 83 LEU A CA 1
ATOM 632 C C . LEU A 1 83 ? 10.809 -1.510 -26.817 1.00 80.62 83 LEU A C 1
ATOM 634 O O . LEU A 1 83 ? 11.662 -1.006 -26.079 1.00 80.62 83 LEU A O 1
ATOM 638 N N 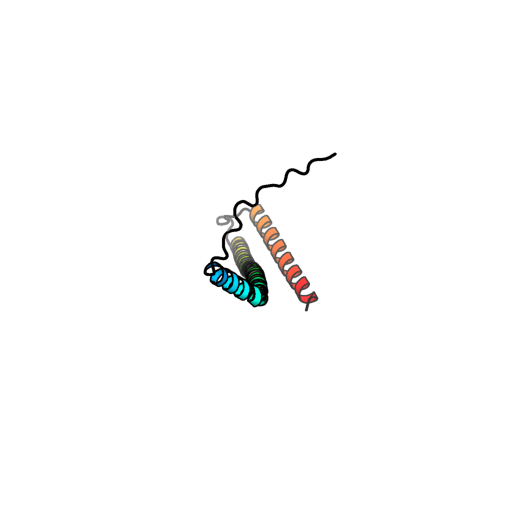. PRO A 1 84 ? 10.837 -1.332 -28.154 1.00 78.12 84 PRO A N 1
ATOM 639 C CA . PRO A 1 84 ? 11.825 -0.488 -28.816 1.00 78.12 84 PRO A CA 1
ATOM 640 C C . PRO A 1 84 ? 11.709 0.965 -28.337 1.00 78.12 84 PRO A C 1
ATOM 642 O O . PRO A 1 84 ? 10.638 1.419 -27.930 1.00 78.12 84 PRO A O 1
ATOM 645 N N . ALA A 1 85 ? 12.820 1.708 -28.393 1.00 71.38 85 ALA A N 1
ATOM 646 C CA . ALA A 1 85 ? 12.931 3.058 -27.825 1.00 71.38 85 ALA A CA 1
ATOM 647 C C . ALA A 1 85 ? 11.859 4.039 -28.331 1.00 71.38 85 ALA A C 1
ATOM 649 O O . ALA A 1 85 ? 11.456 4.945 -27.611 1.00 71.38 85 ALA A O 1
ATOM 650 N N . GLU A 1 86 ? 11.358 3.810 -29.539 1.00 77.38 86 GLU A N 1
ATOM 651 C CA . GLU A 1 86 ? 10.333 4.609 -30.208 1.00 77.38 86 GLU A CA 1
ATOM 652 C C . GLU A 1 86 ? 8.949 4.493 -29.546 1.00 77.38 86 GLU A C 1
ATOM 654 O O . GLU A 1 86 ? 8.111 5.373 -29.704 1.00 77.38 86 GLU A O 1
ATOM 659 N N . TRP A 1 87 ? 8.696 3.411 -28.801 1.00 75.12 87 TRP A N 1
ATOM 660 C CA . TRP A 1 87 ? 7.419 3.137 -28.123 1.00 75.12 87 TRP A CA 1
ATOM 661 C C . TRP A 1 87 ? 7.514 3.377 -26.607 1.00 75.12 87 TRP A C 1
ATOM 663 O O . TRP A 1 87 ? 6.600 3.056 -25.844 1.00 75.12 87 TRP A O 1
ATOM 673 N N . ARG A 1 88 ? 8.634 3.944 -26.140 1.00 75.50 88 ARG A N 1
ATOM 674 C CA . ARG A 1 88 ? 8.845 4.299 -24.736 1.00 75.50 88 ARG A CA 1
ATOM 675 C C . ARG A 1 88 ? 8.138 5.619 -24.435 1.00 75.50 88 ARG A C 1
ATOM 677 O O . ARG A 1 88 ? 8.697 6.694 -24.577 1.00 75.50 88 ARG A O 1
ATOM 684 N N . TRP A 1 89 ? 6.909 5.509 -23.951 1.00 76.81 89 TRP A N 1
ATOM 685 C CA . TRP A 1 89 ? 6.107 6.609 -23.397 1.00 76.81 89 TRP A CA 1
ATOM 686 C C . TRP A 1 89 ? 6.614 7.182 -22.064 1.00 76.81 89 TRP A C 1
ATOM 688 O O . TRP A 1 89 ? 6.175 8.257 -21.675 1.00 76.81 89 TRP A O 1
ATOM 698 N N . LEU A 1 90 ? 7.520 6.483 -21.369 1.00 75.19 90 LEU A N 1
ATOM 699 C CA . LEU A 1 90 ? 8.133 6.955 -20.122 1.00 75.19 90 LEU A CA 1
ATOM 700 C C . LEU A 1 90 ? 9.597 7.336 -20.340 1.00 75.19 90 LEU A C 1
ATOM 702 O O . LEU A 1 90 ? 10.366 6.598 -20.959 1.00 75.19 90 LEU A O 1
ATOM 706 N N . SER A 1 91 ? 10.003 8.455 -19.755 1.00 79.31 91 SER A N 1
ATOM 707 C CA . SER A 1 91 ? 11.404 8.842 -19.664 1.00 79.31 91 SER A CA 1
ATOM 708 C C . SER A 1 91 ? 12.161 7.960 -18.664 1.00 79.31 91 SER A C 1
ATOM 710 O O . SER A 1 91 ? 11.602 7.376 -17.733 1.00 79.31 91 SER A O 1
ATOM 712 N N . VAL A 1 92 ? 13.483 7.883 -18.825 1.00 79.69 92 VAL A N 1
ATOM 713 C CA . VAL A 1 92 ? 14.352 7.111 -17.920 1.00 79.69 92 VAL A CA 1
ATOM 714 C C . VAL A 1 92 ? 14.278 7.636 -16.478 1.00 79.69 92 VAL A C 1
ATOM 716 O O . VAL A 1 92 ? 14.349 6.844 -15.539 1.00 79.69 92 VAL A O 1
ATOM 719 N N . ALA A 1 93 ? 14.083 8.948 -16.303 1.00 82.56 93 ALA A N 1
ATOM 720 C CA . ALA A 1 93 ? 13.917 9.577 -14.996 1.00 82.56 93 ALA A CA 1
ATOM 721 C C . ALA A 1 93 ? 12.627 9.114 -14.296 1.00 82.56 93 ALA A C 1
ATOM 723 O O . ALA A 1 93 ? 12.666 8.736 -13.129 1.00 82.56 93 ALA A O 1
ATOM 724 N N . GLU A 1 94 ? 11.508 9.047 -15.021 1.00 82.00 94 GLU A N 1
ATOM 725 C CA . GLU A 1 94 ? 10.226 8.579 -14.471 1.00 82.00 94 GLU A CA 1
ATOM 726 C C . GLU A 1 94 ? 10.280 7.097 -14.087 1.00 82.00 94 GLU A C 1
ATOM 728 O O . G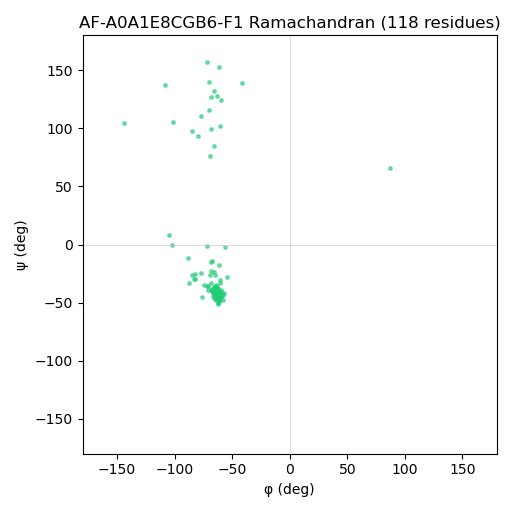LU A 1 94 ? 9.771 6.700 -13.040 1.00 82.00 94 GLU A O 1
ATOM 733 N N . VAL A 1 95 ? 10.965 6.270 -14.884 1.00 81.94 95 VAL A N 1
ATOM 734 C CA . VAL A 1 95 ? 11.178 4.853 -14.551 1.00 81.94 95 VAL A CA 1
ATOM 735 C C . VAL A 1 95 ? 11.995 4.694 -13.266 1.00 81.94 95 VAL A C 1
ATOM 737 O O . VAL A 1 95 ? 11.708 3.792 -12.478 1.00 81.94 95 VAL A O 1
ATOM 740 N N . ALA A 1 96 ? 12.994 5.550 -13.033 1.00 84.38 96 ALA A N 1
ATOM 741 C CA . ALA A 1 96 ? 13.773 5.531 -11.796 1.00 84.38 96 ALA A CA 1
ATOM 742 C C . ALA A 1 96 ? 12.897 5.873 -10.579 1.00 84.38 96 ALA A C 1
ATOM 744 O O . ALA A 1 96 ? 12.888 5.123 -9.606 1.00 84.38 96 ALA A O 1
ATOM 745 N N . THR A 1 97 ? 12.070 6.919 -10.674 1.00 86.19 97 THR A N 1
ATOM 746 C CA . THR A 1 97 ? 11.126 7.291 -9.608 1.00 86.19 97 THR A CA 1
ATOM 747 C C . THR A 1 97 ? 10.129 6.171 -9.299 1.00 86.19 97 THR A C 1
ATOM 749 O O . THR A 1 97 ? 9.854 5.885 -8.131 1.00 86.19 97 THR A O 1
ATOM 752 N N . ILE A 1 98 ? 9.610 5.489 -10.324 1.00 83.50 98 ILE A N 1
ATOM 753 C CA . ILE A 1 98 ? 8.698 4.353 -10.133 1.00 83.50 98 ILE A CA 1
ATOM 754 C C . ILE A 1 98 ? 9.420 3.197 -9.431 1.00 83.50 98 ILE A C 1
ATOM 756 O O . ILE A 1 98 ? 8.864 2.612 -8.503 1.00 83.50 98 ILE A O 1
ATOM 760 N N . LYS A 1 99 ? 10.663 2.884 -9.816 1.00 84.12 99 LYS A N 1
ATOM 761 C CA . LYS A 1 99 ? 11.462 1.838 -9.158 1.00 84.12 99 LYS A CA 1
ATOM 762 C C . LYS A 1 99 ? 11.713 2.139 -7.683 1.00 84.12 99 LYS A C 1
ATOM 764 O O . LYS A 1 99 ? 11.531 1.244 -6.858 1.00 84.1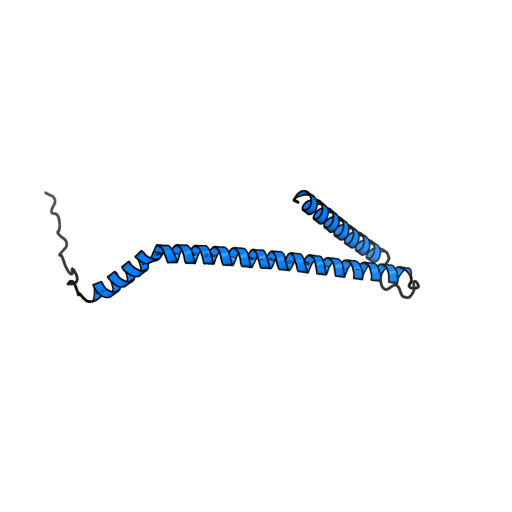2 99 LYS A O 1
ATOM 769 N N . ASP A 1 100 ? 12.068 3.373 -7.341 1.00 87.62 100 ASP A N 1
ATOM 770 C CA . ASP A 1 100 ? 12.277 3.781 -5.946 1.00 87.62 100 ASP A CA 1
ATOM 771 C C . ASP A 1 100 ? 10.978 3.682 -5.137 1.00 87.62 100 ASP A C 1
ATOM 773 O O . ASP A 1 100 ? 10.961 3.168 -4.015 1.00 87.62 100 ASP A O 1
ATOM 777 N N . THR A 1 101 ? 9.857 4.077 -5.744 1.00 85.25 101 THR A N 1
ATOM 778 C CA . THR A 1 101 ? 8.533 3.980 -5.118 1.00 85.25 101 THR A CA 1
ATOM 779 C C . THR A 1 101 ? 8.149 2.521 -4.863 1.00 85.25 101 THR A C 1
ATOM 781 O O . THR A 1 101 ? 7.783 2.173 -3.744 1.00 85.25 101 THR A O 1
ATOM 784 N N . ILE A 1 102 ? 8.311 1.632 -5.848 1.00 84.00 102 ILE A N 1
ATOM 785 C CA . ILE A 1 102 ? 8.052 0.192 -5.681 1.00 84.00 102 ILE A CA 1
ATOM 786 C C . ILE A 1 102 ? 8.963 -0.397 -4.601 1.00 84.00 102 ILE A C 1
ATOM 788 O O . ILE A 1 102 ? 8.499 -1.144 -3.742 1.00 84.00 102 ILE A O 1
ATOM 792 N N . THR A 1 103 ? 10.249 -0.042 -4.612 1.00 86.69 103 THR A N 1
ATOM 793 C CA . THR A 1 103 ? 11.223 -0.550 -3.638 1.00 86.69 103 THR A CA 1
ATOM 794 C C . THR A 1 103 ? 10.841 -0.137 -2.220 1.00 86.69 103 THR A C 1
ATOM 796 O O . THR A 1 103 ? 10.836 -0.979 -1.325 1.00 86.69 103 THR A O 1
ATOM 799 N N . SER A 1 104 ? 10.441 1.121 -2.007 1.00 86.12 104 SER A N 1
ATOM 800 C CA . SER A 1 104 ? 9.993 1.585 -0.688 1.00 86.12 104 SER A CA 1
ATOM 801 C C . SER A 1 104 ? 8.724 0.868 -0.210 1.00 86.12 104 SER A C 1
ATOM 803 O O . SER A 1 104 ? 8.653 0.474 0.954 1.00 86.12 104 SER A O 1
ATOM 805 N N . VAL A 1 105 ? 7.765 0.608 -1.106 1.00 83.94 105 VAL A N 1
ATOM 806 C CA . VAL A 1 105 ? 6.551 -0.162 -0.792 1.00 83.94 105 VAL A CA 1
ATOM 807 C C . VAL A 1 105 ? 6.890 -1.607 -0.422 1.00 83.94 105 VAL A C 1
ATOM 809 O O . VAL A 1 105 ? 6.406 -2.102 0.593 1.00 83.94 105 VAL A O 1
ATOM 812 N N . ILE A 1 106 ? 7.754 -2.280 -1.188 1.00 84.62 106 ILE A N 1
ATOM 813 C CA . ILE A 1 106 ? 8.179 -3.657 -0.895 1.00 84.62 106 ILE A CA 1
ATOM 814 C C . ILE A 1 106 ? 8.899 -3.722 0.453 1.00 84.62 106 ILE A C 1
ATOM 816 O O . ILE A 1 106 ? 8.581 -4.582 1.272 1.00 84.62 106 ILE A O 1
ATOM 820 N N . VAL A 1 107 ? 9.831 -2.802 0.716 1.00 87.88 107 VAL A N 1
ATOM 821 C CA . VAL A 1 107 ? 10.537 -2.727 2.003 1.00 87.88 107 VAL A CA 1
ATOM 822 C C . VAL A 1 107 ? 9.540 -2.514 3.142 1.00 87.88 107 VAL A C 1
ATOM 824 O O . VAL A 1 107 ? 9.600 -3.232 4.138 1.00 87.88 107 VAL A O 1
ATOM 827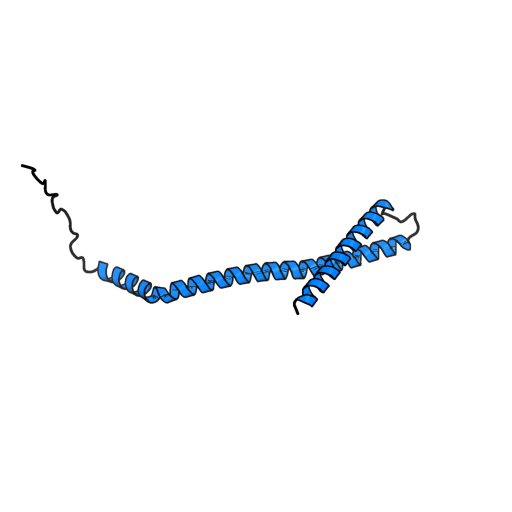 N N . GLY A 1 108 ? 8.579 -1.601 2.982 1.00 86.25 108 GLY A N 1
ATOM 828 C CA . GLY A 1 108 ? 7.515 -1.376 3.961 1.00 86.25 108 GLY A CA 1
ATOM 829 C C . GLY A 1 108 ? 6.679 -2.630 4.240 1.00 86.25 108 GLY A C 1
ATOM 830 O O . GLY A 1 108 ? 6.435 -2.952 5.401 1.00 86.25 108 GLY A O 1
ATOM 831 N N . LEU A 1 109 ? 6.298 -3.381 3.201 1.00 81.56 109 LEU A N 1
ATOM 832 C CA . LEU A 1 109 ? 5.551 -4.636 3.338 1.00 81.56 109 LEU A CA 1
ATOM 833 C C . LEU A 1 109 ? 6.369 -5.723 4.045 1.00 81.56 109 LEU A C 1
ATOM 835 O O . LEU A 1 109 ? 5.849 -6.396 4.933 1.00 81.56 109 LEU A O 1
ATOM 839 N N . VAL A 1 110 ? 7.651 -5.873 3.701 1.00 85.19 110 VAL A N 1
ATOM 840 C CA . VAL A 1 110 ? 8.553 -6.844 4.343 1.00 85.19 110 VAL A CA 1
ATOM 841 C C . VAL A 1 110 ? 8.753 -6.504 5.818 1.00 85.19 110 VAL A C 1
ATOM 843 O O . VAL A 1 110 ? 8.628 -7.382 6.669 1.00 85.19 110 VAL A O 1
ATOM 846 N N . PHE A 1 111 ? 9.007 -5.235 6.149 1.00 86.06 111 PHE A N 1
ATOM 847 C CA . PHE A 1 111 ? 9.124 -4.799 7.542 1.00 86.06 111 PHE A CA 1
ATOM 848 C C . PHE A 1 111 ? 7.813 -4.965 8.311 1.00 86.06 111 PHE A C 1
ATOM 850 O O . PHE A 1 111 ? 7.843 -5.407 9.457 1.00 86.06 111 PHE A O 1
ATOM 857 N N . GLY A 1 112 ? 6.670 -4.663 7.692 1.00 81.25 112 GLY A N 1
ATOM 858 C CA . GLY A 1 112 ? 5.354 -4.896 8.285 1.00 81.25 112 GLY A CA 1
ATOM 859 C C . GLY A 1 112 ? 5.105 -6.377 8.583 1.00 81.25 112 GLY A C 1
ATOM 860 O O . GLY A 1 112 ? 4.662 -6.718 9.678 1.00 81.25 112 GLY A O 1
ATOM 861 N N . PHE A 1 113 ? 5.461 -7.265 7.652 1.00 79.94 113 PHE A N 1
ATOM 862 C CA . PHE A 1 113 ? 5.355 -8.713 7.834 1.00 79.94 113 PHE A CA 1
ATOM 863 C C . PHE A 1 113 ? 6.278 -9.223 8.950 1.00 79.94 113 PHE A C 1
ATOM 865 O O . PHE A 1 113 ? 5.833 -9.958 9.829 1.00 79.94 113 PHE A O 1
ATOM 872 N N . LEU A 1 114 ? 7.539 -8.778 8.972 1.00 81.44 114 LEU A N 1
ATOM 873 C CA . LEU A 1 114 ? 8.504 -9.115 10.027 1.00 81.44 114 LEU A CA 1
ATOM 874 C C . LEU A 1 114 ? 8.095 -8.572 11.401 1.00 81.44 114 LEU A C 1
ATOM 876 O O . LEU A 1 114 ? 8.368 -9.198 12.425 1.00 81.44 114 LEU A O 1
ATOM 880 N N . ALA A 1 115 ? 7.462 -7.399 11.443 1.00 76.44 115 ALA A N 1
ATOM 881 C CA . ALA A 1 115 ? 6.917 -6.852 12.674 1.00 76.44 115 ALA A CA 1
ATOM 882 C C . ALA A 1 115 ? 5.781 -7.741 13.187 1.00 76.44 115 ALA A C 1
ATOM 884 O O . ALA A 1 115 ? 5.806 -8.121 14.353 1.00 76.44 115 ALA A O 1
ATOM 885 N N . GLN A 1 116 ? 4.841 -8.147 12.327 1.00 72.50 116 GLN A N 1
ATOM 886 C CA . GLN A 1 116 ? 3.765 -9.058 12.726 1.00 72.50 116 GLN A CA 1
ATOM 887 C C . GLN A 1 116 ? 4.270 -10.437 13.159 1.00 72.50 116 GLN A C 1
ATOM 889 O O . GLN A 1 116 ? 3.780 -10.965 14.153 1.00 72.50 116 GLN A O 1
ATOM 894 N N . SER A 1 117 ? 5.285 -10.998 12.492 1.00 70.06 117 SER A N 1
ATOM 895 C CA . SER A 1 117 ? 5.836 -12.311 12.857 1.00 70.06 117 SER A CA 1
ATOM 896 C C . SER A 1 117 ? 6.566 -12.331 14.204 1.00 70.06 117 SER A C 1
ATOM 898 O O . SER A 1 117 ? 6.868 -13.407 14.698 1.00 70.06 117 SER A O 1
ATOM 900 N N . LYS A 1 118 ? 6.900 -11.169 14.785 1.00 59.91 118 LYS A N 1
ATOM 901 C CA . LYS A 1 118 ? 7.469 -11.066 16.143 1.00 59.91 118 LYS A CA 1
ATOM 902 C C . LYS A 1 118 ? 6.411 -10.968 17.248 1.00 59.91 118 LYS A C 1
ATOM 904 O O . LYS A 1 118 ? 6.774 -11.048 18.417 1.00 59.91 118 LYS A O 1
ATOM 909 N N . PHE A 1 119 ? 5.145 -10.743 16.892 1.00 53.53 119 PHE A N 1
ATOM 910 C CA . PHE A 1 119 ? 4.020 -10.657 17.831 1.00 53.53 119 PHE A CA 1
ATOM 911 C C . PHE A 1 119 ? 3.161 -11.936 17.874 1.00 53.53 119 PHE A C 1
ATOM 913 O O . PHE A 1 119 ? 2.196 -11.980 18.637 1.00 53.53 119 PHE A O 1
ATOM 920 N N . LEU A 1 120 ? 3.515 -12.951 17.079 1.00 49.06 120 LEU A N 1
ATOM 921 C CA . LEU A 1 120 ? 3.023 -14.333 17.147 1.00 49.06 120 LEU A CA 1
ATOM 922 C C . LEU A 1 120 ? 4.061 -15.209 17.854 1.00 49.06 120 LEU A C 1
ATOM 924 O O . LEU A 1 120 ? 3.632 -16.105 18.611 1.00 49.06 120 LEU A O 1
#

pLDDT: mean 72.4, std 12.38, range [44.09, 88.88]

Secondary structure (DSSP, 8-state):
-----PPP--------TTHHHHHHHHHHHHHTHHHHHHHHHHHHHHHHHHHHHHHHHHHHHHHHHHHHHHHHHHHHHHHHHHS-GGG--S-HHHHHHHHHHHHHHHHHHHHHHHHHHT--

Radius of gyration: 35.64 Å; Cα contacts (8 Å, |Δi|>4): 8; chains: 1; bounding box: 68×58×98 Å

Organism: NCBI:txid1524254

Nearest PDB structures (foldseek):
  7rro-assembly1_C4  TM=3.963E-01  e=3.610E+00  Bos taurus
  8iyj-assembly1_S3  TM=4.838E-01  e=5.499E+00  Mus musculus

Sequence (120 aa):
MTETKRIPAQGLPEPSSHTDSLAKREALALDEGEDLQRQADKSQHGRRETVRDLIAGCLHWGIIAAFVLAIIATLVIVAHMILPAEWRWLSVAEVATIKDTITSVIVGLVFGFLAQSKFL

Solvent-accessible surface area (backbone atoms only — not comparable to full-atom values): 7126 Å² total; per-residue (Å²): 143,81,86,81,83,76,78,80,92,76,73,79,77,73,88,59,79,71,56,56,61,57,53,52,53,52,50,53,56,54,68,51,33,69,55,52,53,52,49,50,53,50,52,52,49,53,53,54,51,52,52,49,50,51,52,51,48,51,50,53,54,46,52,52,50,52,51,54,50,48,51,52,53,50,50,53,53,54,50,57,72,72,47,58,79,93,72,53,89,65,54,73,67,58,53,51,54,50,51,54,52,46,48,52,51,52,51,51,51,53,51,51,50,57,54,52,66,72,78,108